Protein AF-S2RR73-F1 (afdb_monomer_lite)

Foldseek 3Di:
DDFDCVDPQSVVCVVVQVVCVVVVHHDDDDDDQRVCSVVVHDDDHD

Radius of gyration: 11.07 Å; chains: 1; bounding box: 22×21×26 Å

Secondary structure (DSSP, 8-state):
------SHHHHHHHHHHHHHHHTT------SHHHHHHHHTPPP---

Structure (mmCIF, N/CA/C/O backbone):
data_AF-S2RR73-F1
#
_entry.id   AF-S2RR73-F1
#
loop_
_atom_site.group_PDB
_atom_site.id
_atom_site.type_symbol
_atom_site.label_atom_id
_atom_site.label_alt_id
_atom_site.label_comp_id
_atom_site.label_asym_id
_atom_site.label_entity_id
_atom_site.label_seq_id
_atom_site.pdbx_PDB_ins_code
_atom_site.Cartn_x
_atom_site.Cartn_y
_atom_site.Cartn_z
_atom_site.occupancy
_atom_site.B_iso_or_equiv
_atom_site.auth_seq_id
_atom_site.auth_comp_id
_atom_site.auth_asym_id
_atom_site.auth_atom_id
_atom_site.pdbx_PDB_model_num
ATOM 1 N N . MET A 1 1 ? 0.918 -15.987 -4.599 1.00 65.94 1 MET A N 1
ATOM 2 C CA . MET A 1 1 ? 1.904 -15.017 -5.125 1.00 65.94 1 MET A CA 1
ATOM 3 C C . MET A 1 1 ? 2.116 -13.945 -4.066 1.00 65.94 1 MET A C 1
ATOM 5 O O . MET A 1 1 ? 1.132 -13.582 -3.433 1.00 65.94 1 MET A O 1
ATOM 9 N N . ARG A 1 2 ? 3.350 -13.506 -3.795 1.00 72.19 2 ARG A N 1
ATOM 10 C CA . ARG A 1 2 ? 3.658 -12.552 -2.713 1.00 72.19 2 ARG A CA 1
ATOM 11 C C . ARG A 1 2 ? 4.218 -11.270 -3.328 1.00 72.19 2 ARG A C 1
ATOM 13 O O . ARG A 1 2 ? 5.169 -11.355 -4.093 1.00 72.19 2 ARG A O 1
ATOM 20 N N . LEU A 1 3 ? 3.601 -10.131 -3.022 1.00 80.31 3 LEU A N 1
ATOM 21 C CA . LEU A 1 3 ? 4.044 -8.810 -3.471 1.00 80.31 3 LEU A CA 1
ATOM 22 C C . LEU A 1 3 ? 5.265 -8.356 -2.671 1.00 80.31 3 LEU A C 1
ATOM 24 O O . LEU A 1 3 ? 5.289 -8.493 -1.444 1.00 80.31 3 LEU A O 1
ATOM 28 N N . ASP A 1 4 ? 6.252 -7.804 -3.371 1.00 81.12 4 ASP A N 1
ATOM 29 C CA . ASP A 1 4 ? 7.373 -7.114 -2.747 1.00 81.12 4 ASP A CA 1
ATOM 30 C C . ASP A 1 4 ? 6.987 -5.656 -2.456 1.00 81.12 4 ASP A C 1
ATOM 32 O O . ASP A 1 4 ? 6.866 -4.830 -3.356 1.00 81.12 4 ASP A O 1
ATOM 36 N N . LEU A 1 5 ? 6.781 -5.348 -1.174 1.00 83.62 5 LEU A N 1
ATOM 37 C CA . LEU A 1 5 ? 6.445 -4.005 -0.688 1.00 83.62 5 LEU A CA 1
ATOM 38 C C . LEU A 1 5 ? 7.686 -3.224 -0.222 1.00 83.62 5 LEU A C 1
ATOM 40 O O . LEU A 1 5 ? 7.565 -2.249 0.521 1.00 83.62 5 LEU A O 1
ATOM 44 N N . THR A 1 6 ? 8.898 -3.661 -0.583 1.00 85.62 6 THR A N 1
ATOM 45 C CA . THR A 1 6 ? 10.134 -2.991 -0.152 1.00 85.62 6 THR A CA 1
ATOM 46 C C . THR A 1 6 ? 10.461 -1.728 -0.949 1.00 85.62 6 THR A C 1
ATOM 48 O O . THR A 1 6 ? 11.303 -0.945 -0.487 1.00 85.62 6 THR A O 1
ATOM 51 N N . GLN A 1 7 ? 9.773 -1.506 -2.075 1.00 87.25 7 GLN A N 1
ATOM 52 C CA . GLN A 1 7 ? 9.875 -0.297 -2.894 1.00 87.25 7 GLN A CA 1
ATOM 53 C C . GLN A 1 7 ? 9.562 0.972 -2.070 1.00 87.25 7 GLN A C 1
ATOM 55 O O . GLN A 1 7 ? 8.695 0.930 -1.186 1.00 87.25 7 GLN A O 1
ATOM 60 N N . PRO A 1 8 ? 10.249 2.102 -2.331 1.00 91.12 8 PRO A N 1
ATOM 61 C CA . PRO A 1 8 ? 10.067 3.346 -1.580 1.00 91.12 8 PRO A CA 1
ATOM 62 C C . PRO A 1 8 ? 8.617 3.844 -1.532 1.00 91.12 8 PRO A C 1
ATOM 64 O O . PRO A 1 8 ? 8.159 4.247 -0.462 1.00 91.12 8 PRO A O 1
ATOM 67 N N . ASP A 1 9 ? 7.887 3.756 -2.645 1.00 92.06 9 ASP A N 1
ATOM 68 C CA . ASP A 1 9 ? 6.526 4.292 -2.768 1.00 92.06 9 ASP A CA 1
ATOM 69 C C . ASP A 1 9 ? 5.534 3.553 -1.857 1.00 92.06 9 ASP A C 1
ATOM 71 O O . ASP A 1 9 ? 4.811 4.169 -1.073 1.00 92.06 9 ASP A O 1
ATOM 75 N N . PHE A 1 10 ? 5.589 2.215 -1.826 1.00 94.12 10 PHE A N 1
ATOM 76 C CA . PHE A 1 10 ? 4.785 1.430 -0.882 1.00 94.12 10 PHE A CA 1
ATOM 77 C C . PHE A 1 10 ? 5.169 1.707 0.572 1.00 94.12 10 PHE A C 1
ATOM 79 O O . PHE A 1 10 ? 4.291 1.833 1.428 1.00 94.12 10 PHE A O 1
ATOM 86 N N . LYS A 1 11 ? 6.467 1.843 0.877 1.00 94.19 11 LYS A N 1
ATOM 87 C CA . LYS A 1 11 ? 6.922 2.177 2.238 1.00 94.19 11 LYS A CA 1
ATOM 88 C C . LYS A 1 11 ? 6.385 3.520 2.715 1.00 94.19 11 LYS A C 1
ATOM 90 O O . LYS A 1 11 ? 5.992 3.622 3.879 1.00 94.19 11 LYS A O 1
ATOM 95 N N . ALA A 1 12 ? 6.346 4.518 1.836 1.00 94.69 12 ALA A N 1
ATOM 96 C CA . ALA A 1 12 ? 5.785 5.828 2.140 1.00 94.69 12 ALA A CA 1
ATOM 97 C C . ALA A 1 12 ? 4.265 5.769 2.380 1.00 94.69 12 ALA A C 1
ATOM 99 O O . ALA A 1 12 ? 3.759 6.493 3.239 1.00 94.69 12 ALA A O 1
ATOM 100 N N . ALA A 1 13 ? 3.550 4.877 1.687 1.00 95.69 13 ALA A N 1
ATOM 101 C CA . ALA A 1 13 ? 2.097 4.744 1.791 1.00 95.69 13 ALA A CA 1
ATOM 102 C C . ALA A 1 13 ? 1.610 3.831 2.941 1.00 95.69 13 ALA A C 1
ATOM 104 O O . ALA A 1 13 ? 0.499 4.011 3.444 1.00 95.69 13 ALA A O 1
ATOM 105 N N . ILE A 1 14 ? 2.432 2.891 3.432 1.00 95.62 14 ILE A N 1
ATOM 106 C CA . ILE A 1 14 ? 2.076 1.981 4.546 1.00 95.62 14 ILE A CA 1
ATOM 107 C C . ILE A 1 14 ? 1.518 2.711 5.789 1.00 95.62 14 ILE A C 1
ATOM 109 O O . ILE A 1 14 ? 0.520 2.247 6.346 1.00 95.62 14 ILE A O 1
ATOM 113 N N . PRO A 1 15 ? 2.099 3.831 6.267 1.00 97.56 15 PRO A N 1
ATOM 114 C CA . PRO A 1 15 ? 1.553 4.561 7.410 1.00 97.56 15 PRO A CA 1
ATOM 115 C C . PRO A 1 15 ? 0.133 5.095 7.186 1.00 97.56 15 PRO A C 1
ATOM 117 O O . PRO A 1 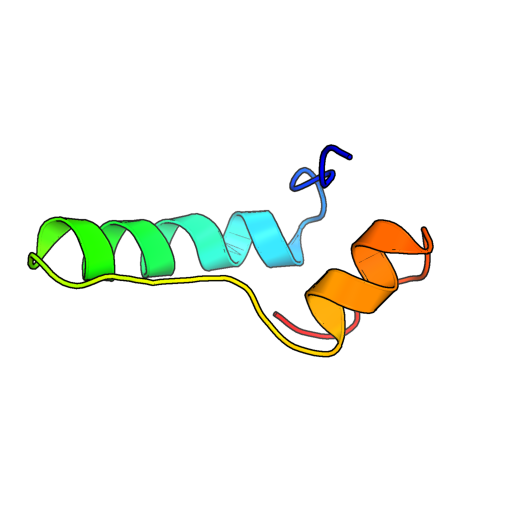15 ? -0.622 5.206 8.149 1.00 97.56 15 PRO A O 1
ATOM 120 N N . ILE A 1 16 ? -0.237 5.433 5.946 1.00 97.19 16 ILE A N 1
ATOM 121 C CA . ILE A 1 16 ? -1.586 5.906 5.599 1.00 97.19 16 ILE A CA 1
ATOM 122 C C . ILE A 1 16 ? -2.572 4.747 5.717 1.00 97.19 16 ILE A C 1
ATOM 124 O O . ILE A 1 16 ? -3.592 4.872 6.391 1.00 97.19 16 ILE A O 1
ATOM 128 N N . LEU A 1 17 ? -2.210 3.601 5.142 1.00 97.12 17 LEU A N 1
ATOM 129 C CA . LEU A 1 17 ? -2.995 2.370 5.180 1.00 97.12 17 LEU A CA 1
ATOM 130 C C . LEU A 1 17 ? -3.293 1.961 6.634 1.00 97.12 17 LEU A C 1
ATOM 132 O O . LEU A 1 17 ? -4.451 1.829 7.020 1.00 97.12 17 LEU A O 1
ATOM 136 N N . LYS A 1 18 ? -2.261 1.957 7.489 1.00 97.62 18 LYS A N 1
ATOM 137 C CA . LYS A 1 18 ? -2.398 1.678 8.929 1.00 97.62 18 LYS A CA 1
ATOM 138 C C . LYS A 1 18 ? -3.282 2.675 9.677 1.00 97.62 18 LYS A C 1
ATOM 140 O O . LYS A 1 18 ? -3.952 2.288 10.627 1.00 97.62 18 LYS A O 1
ATOM 145 N N . LYS A 1 19 ? -3.268 3.961 9.305 1.00 98.62 19 LYS A N 1
ATOM 146 C CA . LYS A 1 19 ? -4.149 4.969 9.925 1.00 98.62 19 LYS A CA 1
ATOM 147 C C . LYS A 1 19 ? -5.615 4.708 9.590 1.00 98.62 19 LYS A C 1
ATOM 149 O 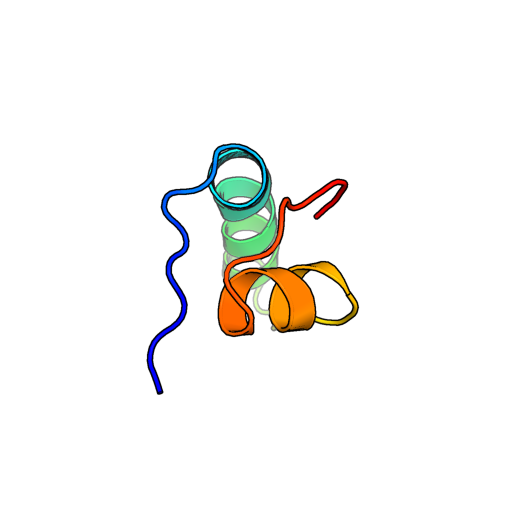O . LYS A 1 19 ? -6.462 4.877 10.461 1.00 98.62 19 LYS A O 1
ATOM 154 N N . ILE A 1 20 ? -5.898 4.302 8.352 1.00 98.50 20 ILE A N 1
ATOM 155 C CA . ILE A 1 20 ? -7.251 3.958 7.902 1.00 98.50 20 ILE A CA 1
ATOM 156 C C . ILE A 1 20 ? -7.729 2.688 8.621 1.00 98.50 20 ILE A C 1
ATOM 158 O O . ILE A 1 20 ? -8.815 2.687 9.198 1.00 98.50 20 ILE A O 1
ATOM 162 N N . GLU A 1 21 ? -6.876 1.663 8.693 1.00 98.25 21 GLU A N 1
ATOM 163 C CA . GLU A 1 21 ? -7.153 0.419 9.426 1.00 98.25 21 GLU A CA 1
ATOM 164 C C . GLU A 1 21 ? -7.380 0.653 10.925 1.00 98.25 21 GLU A C 1
ATOM 166 O O . GLU A 1 21 ? -8.332 0.135 11.507 1.00 98.25 21 GLU A O 1
ATOM 171 N N . ALA A 1 22 ? -6.560 1.495 11.560 1.00 98.44 22 ALA A N 1
ATOM 172 C CA . ALA A 1 22 ? -6.713 1.843 12.973 1.00 98.44 22 ALA A CA 1
ATOM 173 C C . ALA A 1 22 ? -8.022 2.593 13.277 1.00 98.44 22 ALA A C 1
ATOM 175 O O . ALA A 1 22 ? -8.488 2.573 14.415 1.00 98.44 22 ALA A O 1
ATOM 176 N N . ALA A 1 23 ? -8.623 3.240 12.276 1.00 98.56 23 ALA A N 1
ATOM 177 C CA . ALA A 1 23 ? -9.930 3.881 12.389 1.00 98.56 23 ALA A CA 1
ATOM 178 C C . ALA A 1 23 ? -11.108 2.907 12.169 1.00 98.56 23 ALA A C 1
ATOM 180 O O . ALA A 1 23 ? -12.260 3.337 12.210 1.00 98.56 23 ALA A O 1
ATOM 181 N N . GLY A 1 24 ? -10.839 1.611 11.972 1.00 98.44 24 GLY A N 1
ATOM 182 C CA . GLY A 1 24 ? -11.858 0.573 11.795 1.00 98.44 24 GLY A CA 1
ATOM 183 C C . GLY A 1 24 ? -12.337 0.396 10.354 1.00 98.44 24 GLY A C 1
ATOM 184 O O . GLY A 1 24 ? -13.381 -0.216 10.140 1.00 98.44 24 GLY A O 1
ATOM 185 N N . TYR A 1 25 ? -11.600 0.930 9.378 1.00 98.75 25 TYR A N 1
ATOM 186 C CA . TYR A 1 25 ? -11.889 0.760 7.954 1.00 98.75 25 TYR A CA 1
ATOM 187 C C . TYR A 1 25 ? -10.941 -0.249 7.310 1.00 98.75 25 TYR A C 1
ATOM 189 O O . TYR A 1 25 ? -9.896 -0.585 7.856 1.00 98.75 25 TYR A O 1
ATOM 197 N N . GLU A 1 26 ? -11.279 -0.694 6.107 1.00 97.44 26 GLU A N 1
ATOM 198 C CA . GLU A 1 26 ? -10.394 -1.514 5.285 1.00 97.44 26 GLU A CA 1
ATOM 199 C C . GLU A 1 26 ? -9.672 -0.636 4.258 1.00 97.44 26 GLU A C 1
ATOM 201 O O . GLU A 1 26 ? -10.258 0.287 3.685 1.00 97.44 26 GLU A O 1
ATOM 206 N N . ALA A 1 27 ? -8.394 -0.920 4.014 1.00 97.44 27 ALA A N 1
ATOM 207 C CA . ALA A 1 27 ? -7.594 -0.229 3.012 1.00 97.44 27 ALA A CA 1
ATOM 208 C C . ALA A 1 27 ? -6.720 -1.229 2.252 1.00 97.44 27 ALA A C 1
ATOM 210 O O . ALA A 1 27 ? -6.223 -2.196 2.822 1.00 97.44 27 ALA A O 1
ATOM 211 N N . TYR A 1 28 ? -6.523 -0.995 0.955 1.00 95.56 28 TYR A N 1
ATOM 212 C CA . TYR A 1 28 ? -5.779 -1.899 0.079 1.00 95.56 28 TYR A CA 1
ATOM 213 C C . TYR A 1 28 ? -4.994 -1.109 -0.964 1.00 95.56 28 TYR A C 1
ATOM 215 O O . TYR A 1 28 ? -5.489 -0.118 -1.500 1.00 95.56 28 TYR A O 1
ATOM 223 N N . PHE A 1 29 ? -3.800 -1.591 -1.307 1.00 94.88 29 PHE A N 1
ATOM 224 C CA . PHE A 1 29 ? -3.141 -1.183 -2.545 1.00 94.88 29 PHE A CA 1
ATOM 225 C C . PHE A 1 29 ? -3.851 -1.840 -3.728 1.00 94.88 29 PHE A C 1
ATOM 227 O O . PHE A 1 29 ? -4.107 -3.046 -3.711 1.00 94.88 29 PHE A O 1
ATOM 234 N N . VAL A 1 30 ? -4.168 -1.052 -4.754 1.00 95.00 30 VAL A N 1
ATOM 235 C CA . VAL A 1 30 ? -4.875 -1.498 -5.962 1.00 95.00 30 VAL A CA 1
ATOM 236 C C . VAL A 1 30 ? -4.319 -0.790 -7.199 1.00 95.00 30 VAL A C 1
ATOM 238 O O . VAL A 1 30 ? -3.535 0.147 -7.094 1.00 95.00 30 VAL A O 1
ATOM 241 N N . GLY A 1 31 ? -4.746 -1.218 -8.388 1.00 94.94 31 GLY A N 1
ATOM 242 C CA . GLY A 1 31 ? -4.450 -0.515 -9.637 1.00 94.94 31 GLY A CA 1
ATOM 243 C C . GLY A 1 31 ? -3.073 -0.823 -10.232 1.00 94.94 31 GLY A C 1
ATOM 244 O O . GLY A 1 31 ? -2.571 -1.946 -10.136 1.00 94.94 31 GLY A O 1
ATOM 245 N N . GLY A 1 32 ? -2.505 0.172 -10.922 1.00 94.62 32 GLY A N 1
ATOM 246 C CA . GLY A 1 32 ? -1.279 0.035 -11.716 1.00 94.62 32 GLY A CA 1
ATOM 247 C C . GLY A 1 32 ? -0.055 -0.328 -10.883 1.00 94.62 32 GLY A C 1
ATOM 248 O O . GLY A 1 32 ? 0.673 -1.239 -11.260 1.00 94.62 32 GLY A O 1
ATOM 249 N N . SER A 1 33 ? 0.098 0.278 -9.706 1.00 93.88 33 SER A N 1
ATOM 250 C CA . SER A 1 33 ? 1.213 0.008 -8.791 1.00 93.88 33 SER A CA 1
ATOM 251 C C . SER A 1 33 ? 1.306 -1.463 -8.385 1.00 93.88 33 SER A C 1
ATOM 253 O O . SER A 1 33 ? 2.390 -2.042 -8.352 1.00 93.88 33 SER A O 1
ATOM 255 N N . VAL A 1 34 ? 0.159 -2.109 -8.153 1.00 94.00 34 VAL A N 1
ATOM 256 C CA . VAL A 1 34 ? 0.082 -3.542 -7.848 1.00 94.00 34 VAL A CA 1
ATOM 257 C C . VAL A 1 34 ? 0.472 -4.375 -9.062 1.00 94.00 34 VAL A C 1
ATOM 259 O O . VAL A 1 34 ? 1.279 -5.290 -8.930 1.00 94.00 34 VAL A O 1
ATOM 262 N N . ARG A 1 35 ? -0.057 -4.062 -10.251 1.00 94.00 35 ARG A N 1
ATOM 263 C CA . ARG A 1 35 ? 0.332 -4.748 -11.494 1.00 94.00 35 ARG A CA 1
ATOM 264 C C . ARG A 1 35 ? 1.841 -4.639 -11.729 1.00 94.00 35 ARG A C 1
ATOM 266 O O . ARG A 1 35 ? 2.481 -5.645 -12.015 1.00 94.00 35 ARG A O 1
ATOM 273 N N . ASP A 1 36 ? 2.400 -3.445 -11.597 1.00 93.56 36 ASP A N 1
ATOM 274 C CA . ASP A 1 36 ? 3.797 -3.173 -11.928 1.00 93.56 36 ASP A CA 1
ATOM 275 C C . ASP A 1 36 ? 4.737 -3.846 -10.919 1.00 93.56 36 ASP A C 1
ATOM 277 O O . ASP A 1 36 ? 5.701 -4.495 -11.320 1.00 93.56 36 ASP A O 1
ATOM 281 N N . ALA A 1 37 ? 4.371 -3.861 -9.634 1.00 91.56 37 ALA A N 1
ATOM 282 C CA . ALA A 1 37 ? 5.068 -4.634 -8.605 1.00 91.56 37 ALA A CA 1
ATOM 283 C C . ALA A 1 37 ? 5.060 -6.151 -8.872 1.00 91.56 37 ALA A C 1
ATOM 285 O O . ALA A 1 37 ? 6.047 -6.837 -8.613 1.00 91.56 37 ALA A O 1
ATOM 286 N N . ILE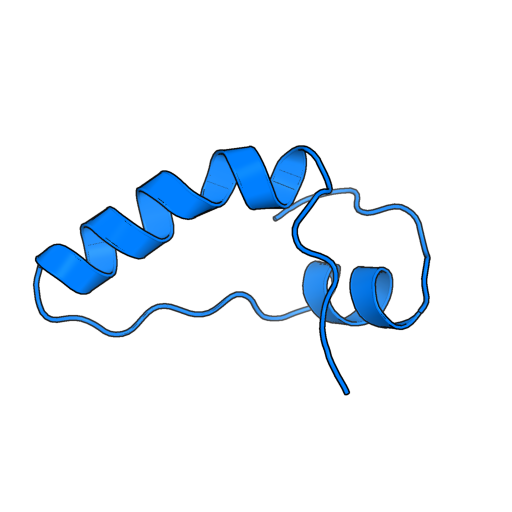 A 1 38 ? 3.957 -6.686 -9.405 1.00 91.19 38 ILE A N 1
ATOM 287 C CA . ILE A 1 38 ? 3.830 -8.102 -9.784 1.00 91.19 38 ILE A CA 1
ATOM 288 C C . ILE A 1 38 ? 4.703 -8.434 -10.997 1.00 91.19 38 ILE A C 1
ATOM 290 O O . ILE A 1 38 ? 5.311 -9.502 -11.050 1.00 91.19 38 ILE A O 1
ATOM 294 N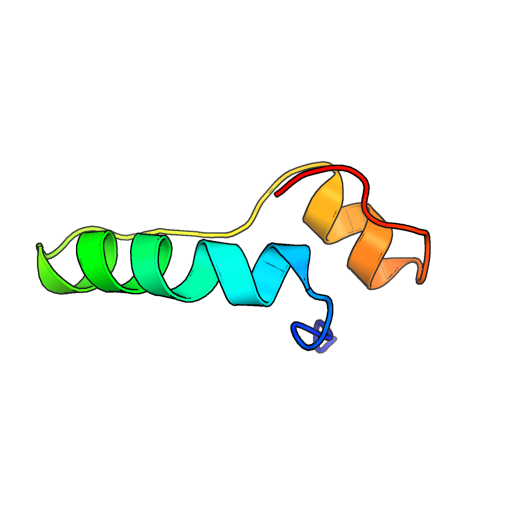 N . LEU A 1 39 ? 4.742 -7.531 -11.976 1.00 92.00 39 LEU A N 1
ATOM 295 C CA . LEU A 1 39 ? 5.498 -7.700 -13.214 1.00 92.00 39 LEU A CA 1
ATOM 296 C C . LEU A 1 39 ? 6.988 -7.353 -13.062 1.00 92.00 39 LEU A C 1
ATOM 298 O O . LEU A 1 39 ? 7.744 -7.535 -14.013 1.00 92.00 39 LEU A O 1
ATOM 302 N N . GLY A 1 40 ? 7.417 -6.858 -11.895 1.00 89.50 40 GLY A N 1
ATOM 303 C CA . GLY A 1 40 ? 8.786 -6.388 -11.673 1.00 89.50 40 GLY A CA 1
ATOM 304 C C . GLY A 1 40 ? 9.131 -5.135 -12.485 1.00 89.50 40 GLY A C 1
ATOM 305 O O . GLY A 1 40 ? 10.293 -4.921 -12.826 1.00 89.50 40 GLY A O 1
ATOM 306 N N . LEU A 1 41 ? 8.124 -4.333 -12.833 1.00 90.88 41 LEU A N 1
ATOM 307 C CA . LEU A 1 41 ? 8.284 -3.068 -13.541 1.00 90.88 41 LEU A CA 1
ATOM 308 C C . LEU A 1 41 ? 8.523 -1.918 -12.547 1.00 90.88 41 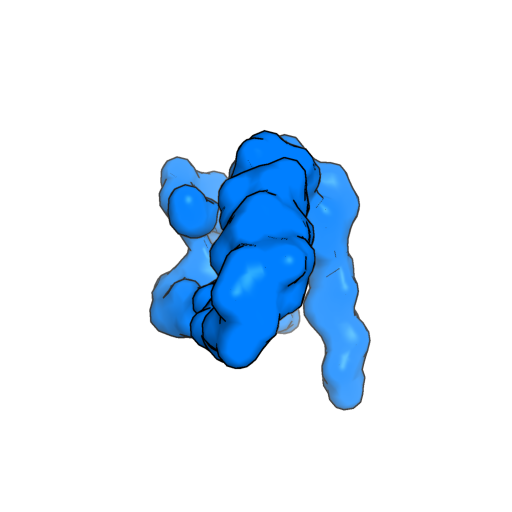LEU A C 1
ATOM 310 O O . LEU A 1 41 ? 8.162 -2.030 -11.371 1.00 90.88 41 LEU A O 1
ATOM 314 N N . PRO A 1 42 ? 9.127 -0.801 -12.994 1.00 91.50 42 PRO A N 1
ATOM 315 C CA . PRO A 1 42 ? 9.217 0.408 -12.186 1.00 91.50 42 PRO A CA 1
ATOM 316 C C . PRO A 1 42 ? 7.830 0.882 -11.744 1.00 91.50 42 PRO A C 1
ATOM 318 O O . PRO A 1 42 ? 6.894 0.899 -12.539 1.00 91.50 42 PRO A O 1
ATOM 321 N N . ILE A 1 43 ? 7.721 1.285 -10.482 1.00 91.62 43 ILE A N 1
ATOM 322 C CA . ILE A 1 43 ? 6.514 1.900 -9.930 1.00 91.62 43 ILE A CA 1
ATOM 323 C C . ILE A 1 43 ? 6.685 3.414 -10.023 1.00 91.62 43 ILE A C 1
ATOM 325 O O . ILE A 1 43 ? 7.766 3.933 -9.746 1.00 91.62 43 ILE A O 1
ATOM 329 N N . HIS A 1 44 ? 5.637 4.107 -10.459 1.00 88.25 44 HIS A N 1
ATOM 330 C CA . HIS A 1 44 ? 5.648 5.558 -10.643 1.00 88.25 44 HIS A CA 1
ATOM 331 C C . HIS A 1 44 ? 4.900 6.292 -9.526 1.00 88.25 44 HIS A C 1
ATOM 333 O O . HIS A 1 44 ? 5.291 7.394 -9.149 1.00 88.25 44 HIS A O 1
ATOM 339 N N . ASP A 1 45 ? 3.831 5.678 -9.023 1.00 90.12 45 ASP A N 1
ATOM 340 C CA . ASP A 1 45 ? 2.920 6.203 -8.015 1.00 90.12 45 ASP A CA 1
ATOM 341 C C . ASP A 1 45 ? 2.284 5.065 -7.194 1.00 90.12 45 ASP A C 1
ATOM 343 O O . ASP A 1 45 ? 2.190 3.922 -7.650 1.00 90.12 45 ASP A O 1
ATOM 347 N N . VAL A 1 46 ? 1.872 5.380 -5.960 1.00 91.94 46 VAL A N 1
ATOM 348 C CA . VAL A 1 46 ? 1.136 4.506 -5.026 1.00 91.94 46 VAL A CA 1
ATOM 349 C C . VAL A 1 46 ? 0.098 5.328 -4.278 1.00 91.94 46 VAL A C 1
ATOM 351 O O . VAL A 1 46 ? 0.463 6.420 -3.787 1.00 91.94 46 VAL A O 1
#

Organism: NCBI:txid1256206

InterPro domains:
  IPR043519 Nucleotidyltransferase superfamily [G3DSA:3.30.460.10] (5-46)
  IPR043519 Nucleotidyltransferase superfamily [SSF81301] (10-46)

pLDDT: mean 92.31, std 6.69, range [65.9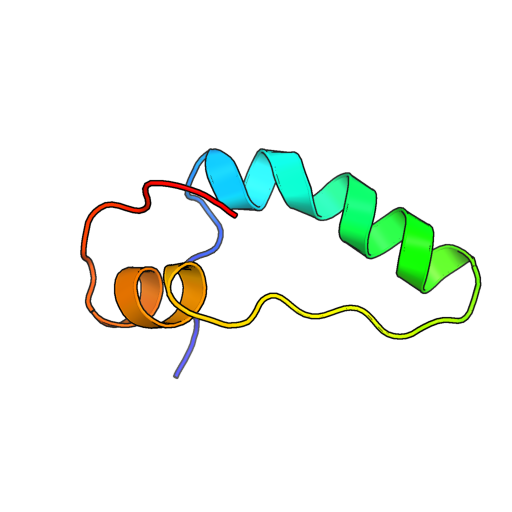4, 98.75]

Sequence (46 aa):
MRLDLTQPDFKAAIPILKKIEAAGYEAYFVGGSVRDAILGLPIHDV